Protein AF-A0A964ANR3-F1 (afdb_monomer)

Sequence (118 aa):
MRRMLLTTLTGRCPSCLGPSIYHGVFRLRETCPRCGVRFERWAGSWTMPTVFGYTTGGLAAGVMLWWLHTTRGIQDHDEWLVAGVAVLGALLPYRFHKAFWIWLLWATGWVFKDEAGG

Secondary structure (DSSP, 8-state):
-HHHHHHHHH-B-TTTS-SBSBSSSSPBPSB-TTT-BBS--SGGGGHHHHHHHHHHHHHHHHHHHHHHHHHT-PPTTHHHHHHHHHHHHHHTTHHHHHHHHHHHHHHTT---BPP---

Structure (mmCIF, N/CA/C/O backbone):
data_AF-A0A964ANR3-F1
#
_entry.id   AF-A0A964ANR3-F1
#
loop_
_atom_site.group_PDB
_atom_site.id
_atom_site.type_symbol
_atom_site.label_atom_id
_atom_site.label_alt_id
_atom_site.label_comp_id
_atom_site.label_asym_id
_atom_site.label_entity_id
_atom_site.label_seq_id
_atom_site.pdbx_PDB_ins_code
_atom_site.Cartn_x
_atom_site.Cartn_y
_atom_site.Cartn_z
_atom_site.occupancy
_atom_site.B_iso_or_equiv
_atom_site.auth_seq_id
_atom_site.auth_comp_id
_atom_site.auth_asym_id
_atom_site.auth_atom_id
_atom_site.pdbx_PDB_model_num
ATOM 1 N N . MET A 1 1 ? 6.826 -1.088 18.013 1.00 73.00 1 MET A N 1
ATOM 2 C CA . MET A 1 1 ? 7.259 -1.588 16.681 1.00 73.00 1 MET A CA 1
ATOM 3 C C . MET A 1 1 ? 6.764 -2.995 16.334 1.00 73.00 1 MET A C 1
ATOM 5 O O . MET A 1 1 ? 6.184 -3.150 15.271 1.00 73.00 1 MET A O 1
ATOM 9 N N . ARG A 1 2 ? 6.896 -4.024 17.189 1.00 85.88 2 ARG A N 1
ATOM 10 C CA . ARG A 1 2 ? 6.473 -5.409 16.850 1.00 85.88 2 ARG A CA 1
ATOM 11 C C . ARG A 1 2 ? 5.021 -5.536 16.353 1.00 85.88 2 ARG A C 1
ATOM 13 O O . ARG A 1 2 ? 4.753 -6.279 15.414 1.00 85.88 2 ARG A O 1
ATOM 20 N N . ARG A 1 3 ? 4.093 -4.776 16.948 1.00 87.25 3 ARG A N 1
ATOM 21 C CA . ARG A 1 3 ? 2.676 -4.757 16.545 1.00 87.25 3 ARG A CA 1
ATOM 22 C C . ARG A 1 3 ? 2.472 -4.200 15.132 1.00 87.25 3 ARG A C 1
ATOM 24 O O . ARG A 1 3 ? 1.715 -4.796 14.385 1.00 87.25 3 ARG A O 1
ATOM 31 N N . MET A 1 4 ? 3.197 -3.133 14.776 1.00 89.81 4 MET A N 1
ATOM 32 C CA . MET A 1 4 ? 3.189 -2.518 13.440 1.00 89.81 4 MET A CA 1
ATOM 33 C C . MET A 1 4 ? 3.570 -3.530 12.366 1.00 89.81 4 MET A C 1
ATOM 35 O O . MET A 1 4 ? 2.826 -3.711 11.407 1.00 89.81 4 MET A O 1
ATOM 39 N N . LEU A 1 5 ? 4.707 -4.208 12.545 1.00 89.81 5 LEU A N 1
ATOM 40 C CA . LEU A 1 5 ? 5.202 -5.198 11.589 1.00 89.81 5 LEU A CA 1
ATOM 41 C C . LEU A 1 5 ? 4.200 -6.340 11.420 1.00 89.81 5 LEU A C 1
ATOM 43 O O . LEU A 1 5 ? 3.814 -6.661 10.302 1.00 89.81 5 LEU A O 1
ATOM 47 N N . LEU A 1 6 ? 3.707 -6.894 12.531 1.00 91.69 6 LEU A N 1
ATOM 48 C CA . LEU A 1 6 ? 2.716 -7.967 12.500 1.00 91.69 6 LEU A CA 1
ATOM 49 C C . LEU A 1 6 ? 1.446 -7.555 11.759 1.00 91.69 6 LEU A C 1
ATOM 51 O O . LEU A 1 6 ? 1.011 -8.272 10.865 1.00 91.69 6 LEU A O 1
ATOM 55 N N . THR A 1 7 ? 0.839 -6.421 12.105 1.00 92.06 7 THR A N 1
ATOM 56 C CA . THR A 1 7 ? -0.438 -5.999 11.507 1.00 92.06 7 THR A CA 1
ATOM 57 C C . THR A 1 7 ? -0.278 -5.592 10.053 1.00 92.06 7 THR A C 1
ATOM 59 O O . THR A 1 7 ? -1.159 -5.884 9.254 1.00 92.06 7 THR A O 1
ATOM 62 N N . THR A 1 8 ? 0.856 -4.987 9.697 1.00 91.81 8 THR A N 1
ATOM 63 C CA . THR A 1 8 ? 1.167 -4.601 8.316 1.00 91.81 8 THR A CA 1
ATOM 64 C C . THR A 1 8 ? 1.375 -5.833 7.440 1.00 91.81 8 THR A C 1
ATOM 66 O O . THR A 1 8 ? 0.764 -5.935 6.383 1.00 91.81 8 THR A O 1
ATOM 69 N N . LEU A 1 9 ? 2.173 -6.804 7.901 1.00 90.19 9 LEU A N 1
ATOM 70 C CA . LEU A 1 9 ? 2.500 -8.004 7.127 1.00 90.19 9 LEU A CA 1
ATOM 71 C C . LEU A 1 9 ? 1.333 -8.993 7.039 1.00 90.19 9 LEU A C 1
ATOM 73 O O . LEU A 1 9 ? 1.096 -9.592 5.997 1.00 90.19 9 LEU A O 1
ATOM 77 N N . THR A 1 10 ? 0.587 -9.172 8.130 1.00 91.12 10 THR A N 1
ATOM 78 C CA . THR A 1 10 ? -0.531 -10.134 8.174 1.00 91.12 10 THR A CA 1
ATOM 79 C C . THR A 1 10 ? -1.874 -9.514 7.793 1.00 91.12 10 THR A C 1
ATOM 81 O O . THR A 1 10 ? -2.867 -10.224 7.635 1.00 91.12 10 THR A O 1
ATOM 84 N N . GLY A 1 11 ? -1.945 -8.183 7.697 1.00 91.38 11 GLY A N 1
ATOM 85 C CA . GLY A 1 11 ? -3.195 -7.450 7.525 1.00 91.38 11 GLY A CA 1
ATOM 86 C C . GLY A 1 11 ? -4.176 -7.648 8.682 1.00 91.38 11 GLY A C 1
ATOM 87 O O . GLY A 1 11 ? -5.377 -7.553 8.457 1.00 91.38 11 GLY A O 1
ATOM 88 N N . ARG A 1 12 ? -3.725 -8.015 9.890 1.00 93.62 12 ARG A N 1
ATOM 89 C CA . ARG A 1 12 ? -4.595 -8.166 11.074 1.00 93.62 12 ARG A CA 1
ATOM 90 C C . ARG A 1 12 ? -5.037 -6.811 11.618 1.00 93.62 12 ARG A C 1
ATOM 92 O O . ARG A 1 12 ? -4.341 -5.812 11.465 1.00 93.62 12 ARG A O 1
ATOM 99 N N . CYS A 1 13 ? -6.170 -6.794 12.321 1.00 92.44 13 CYS A N 1
ATOM 100 C CA . CYS A 1 13 ? -6.671 -5.586 12.977 1.00 92.44 13 CYS A CA 1
ATOM 101 C C . CYS A 1 13 ? -5.617 -4.971 13.930 1.00 92.44 13 CYS A C 1
ATOM 103 O O . CYS A 1 13 ? -5.180 -5.658 14.859 1.00 92.44 13 CYS A O 1
ATOM 105 N N . PRO A 1 14 ? -5.249 -3.683 13.783 1.00 92.31 14 PRO A N 1
ATOM 106 C CA . PRO A 1 14 ? -4.258 -3.042 14.646 1.00 92.31 14 PRO A CA 1
ATOM 107 C C . PRO A 1 14 ? -4.737 -2.844 16.089 1.00 92.31 14 PRO A C 1
ATOM 109 O O . PRO A 1 14 ? -3.916 -2.839 17.000 1.00 92.31 14 PRO A O 1
ATOM 112 N N . SER A 1 15 ? -6.054 -2.766 16.316 1.00 91.31 15 SER A N 1
ATOM 113 C CA . SER A 1 15 ? -6.651 -2.586 17.645 1.00 91.31 15 SER A CA 1
ATOM 114 C C . SER A 1 15 ? -6.689 -3.884 18.463 1.00 91.31 15 SER A C 1
ATOM 116 O O . SER A 1 15 ? -6.213 -3.901 19.598 1.00 91.31 15 SER A O 1
ATOM 118 N N . CYS A 1 16 ? -7.197 -4.987 17.894 1.00 92.56 16 CYS A N 1
ATOM 119 C CA . CYS A 1 16 ? -7.435 -6.240 18.630 1.00 92.56 16 CYS A CA 1
ATOM 120 C C . CYS A 1 16 ? -6.614 -7.450 18.150 1.00 92.56 16 CYS A C 1
ATOM 122 O O . CYS A 1 16 ? -6.772 -8.536 18.700 1.00 92.56 16 CYS A O 1
ATOM 124 N N . LEU A 1 17 ? -5.775 -7.301 17.113 1.00 92.81 17 LEU A N 1
ATOM 125 C CA . LEU A 1 17 ? -5.024 -8.394 16.463 1.00 92.81 17 LEU A CA 1
ATOM 126 C C . LEU A 1 17 ? -5.895 -9.566 15.972 1.00 92.81 17 LEU A C 1
ATOM 128 O O . LEU A 1 17 ? -5.400 -10.677 15.773 1.00 92.81 17 LEU A O 1
ATOM 132 N N . GLY A 1 18 ? -7.193 -9.313 15.795 1.00 90.19 18 GLY A N 1
ATOM 133 C CA . GLY A 1 18 ? -8.188 -10.275 15.346 1.00 90.19 18 GLY A CA 1
ATOM 134 C C . GLY A 1 18 ? -8.153 -10.521 13.833 1.00 90.19 18 GLY A C 1
ATOM 135 O O . GLY A 1 18 ? -7.078 -10.500 13.229 1.00 90.19 18 GLY A O 1
ATOM 136 N N . PRO A 1 19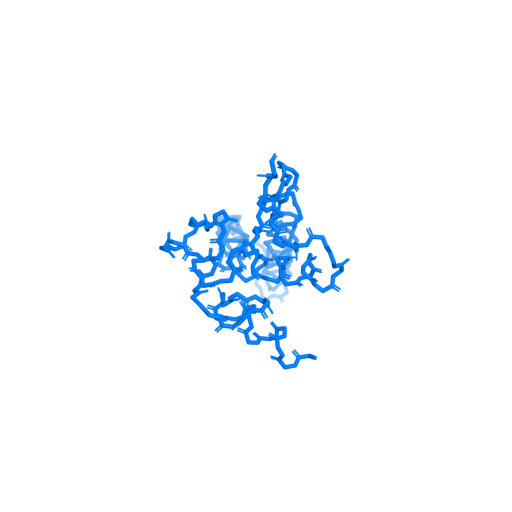 ? -9.321 -10.757 13.209 1.00 91.25 19 PRO A N 1
ATOM 137 C CA . PRO A 1 19 ? -9.422 -11.071 11.787 1.00 91.25 19 PRO A CA 1
ATOM 138 C C . PRO A 1 19 ? -8.759 -10.029 10.883 1.00 91.25 19 PRO A C 1
ATOM 140 O O . PRO A 1 19 ? -8.564 -8.872 11.275 1.00 91.25 19 PRO A O 1
ATOM 143 N N . SER A 1 20 ? -8.419 -10.457 9.665 1.00 92.00 20 SER A N 1
ATOM 144 C CA . SER A 1 20 ? -7.813 -9.566 8.680 1.00 92.00 20 SER A CA 1
ATOM 145 C C . SER A 1 20 ? -8.733 -8.386 8.368 1.00 92.00 20 SER A C 1
ATOM 147 O O . SER A 1 20 ? -9.951 -8.545 8.267 1.00 92.00 20 SER A O 1
ATOM 149 N N . ILE A 1 21 ? -8.130 -7.213 8.180 1.00 92.44 21 ILE A N 1
ATOM 150 C CA . ILE A 1 21 ? -8.790 -6.013 7.665 1.00 92.44 21 ILE A CA 1
ATOM 151 C C . ILE A 1 21 ? -9.275 -6.215 6.226 1.00 92.44 21 ILE A C 1
ATOM 153 O O . ILE A 1 21 ? -10.122 -5.466 5.762 1.00 92.44 21 ILE A O 1
ATOM 157 N N . TYR A 1 22 ? -8.770 -7.235 5.528 1.00 92.00 22 TYR A N 1
ATOM 158 C CA . TYR A 1 22 ? -9.174 -7.577 4.173 1.00 92.00 22 TYR A CA 1
ATOM 159 C C . TYR A 1 22 ? -10.302 -8.617 4.152 1.00 92.00 22 TYR A C 1
ATOM 161 O O . TYR A 1 22 ? -10.414 -9.503 5.008 1.00 92.00 22 TYR A O 1
ATOM 169 N N . HIS A 1 23 ? -11.133 -8.515 3.124 1.00 89.12 23 HIS A N 1
ATOM 170 C CA . HIS A 1 23 ? -12.126 -9.486 2.704 1.00 89.12 23 HIS A CA 1
ATOM 171 C C . HIS A 1 23 ? -11.739 -10.008 1.308 1.00 89.12 23 HIS A C 1
ATOM 173 O O . HIS A 1 23 ? -12.129 -9.449 0.288 1.00 89.12 23 HIS A O 1
ATOM 179 N N . GLY A 1 24 ? -10.930 -11.068 1.247 1.00 86.12 24 GLY A N 1
ATOM 180 C CA . GLY A 1 24 ? -10.318 -11.544 -0.001 1.00 86.12 24 GLY A CA 1
ATOM 181 C C . GLY A 1 24 ? -8.943 -10.914 -0.243 1.00 86.12 24 GLY A C 1
ATOM 182 O O . GLY A 1 24 ? -8.176 -10.735 0.705 1.00 86.12 24 GLY A O 1
ATOM 183 N N . VAL A 1 25 ? -8.612 -10.610 -1.503 1.00 77.94 25 VAL A N 1
ATOM 184 C CA . VAL A 1 25 ? -7.257 -10.164 -1.889 1.00 77.94 25 VAL A CA 1
ATOM 185 C C . VAL A 1 25 ? -7.053 -8.656 -1.694 1.00 77.94 25 VAL A C 1
ATOM 187 O O . VAL A 1 25 ? -6.059 -8.259 -1.090 1.00 77.94 25 VAL A O 1
ATOM 190 N N . PHE A 1 26 ? -8.004 -7.828 -2.146 1.00 78.94 26 PHE A N 1
ATOM 191 C CA . PHE A 1 26 ? -7.875 -6.359 -2.141 1.00 78.94 26 PHE A CA 1
ATOM 192 C C . PHE A 1 26 ? -9.032 -5.610 -1.476 1.00 78.94 26 PHE A C 1
ATOM 194 O O . PHE A 1 26 ? -8.885 -4.438 -1.139 1.00 78.94 26 PHE A O 1
ATOM 201 N N . ARG A 1 27 ? -10.186 -6.253 -1.268 1.00 85.19 27 ARG A N 1
ATOM 202 C CA . ARG A 1 27 ? -11.340 -5.578 -0.667 1.00 85.19 27 ARG A CA 1
ATOM 203 C C . ARG A 1 27 ? -11.082 -5.376 0.823 1.00 85.19 27 ARG A C 1
ATOM 205 O O . ARG A 1 27 ? -10.735 -6.329 1.518 1.00 85.19 27 ARG A O 1
ATOM 212 N N . LEU A 1 28 ? -11.239 -4.153 1.310 1.00 88.56 28 LEU A N 1
ATOM 213 C CA . LEU A 1 28 ? -11.113 -3.832 2.727 1.00 88.56 28 LEU A CA 1
ATOM 214 C C . LEU A 1 28 ? -12.470 -4.013 3.416 1.00 88.56 28 LEU A C 1
ATOM 216 O O . LEU A 1 28 ? -13.517 -3.763 2.823 1.00 88.56 28 LEU A O 1
ATOM 220 N N . ARG A 1 29 ? -12.461 -4.474 4.663 1.00 90.31 29 ARG A N 1
ATOM 221 C CA . ARG A 1 29 ? -13.638 -4.438 5.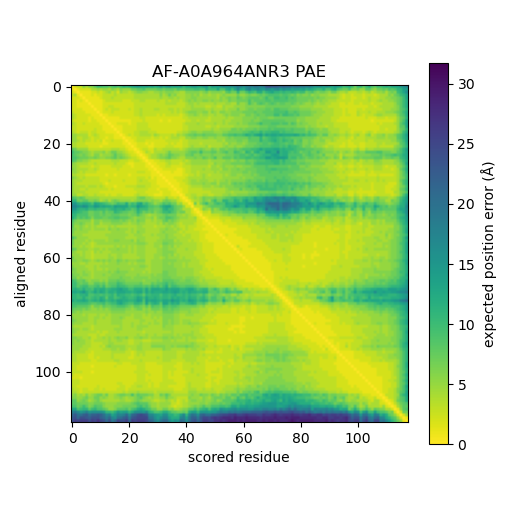530 1.00 90.31 29 ARG A CA 1
ATOM 222 C C . ARG A 1 29 ? -13.835 -3.004 6.006 1.00 90.31 29 ARG A C 1
ATOM 224 O O . ARG A 1 29 ? -12.860 -2.323 6.304 1.00 90.31 29 ARG A O 1
ATOM 231 N N . GLU A 1 30 ? -15.081 -2.574 6.144 1.00 89.50 30 GLU A N 1
ATOM 232 C CA 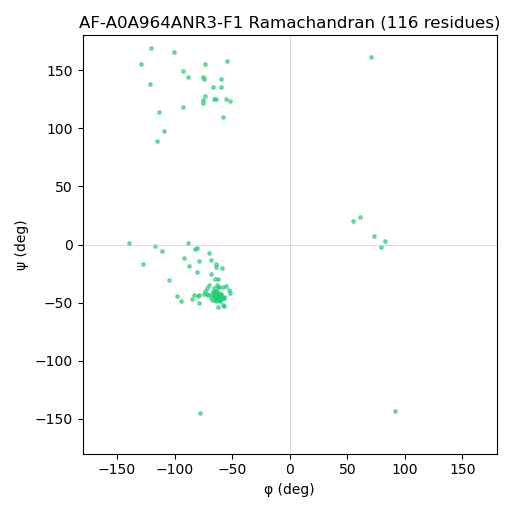. GLU A 1 30 ? -15.381 -1.269 6.741 1.00 89.50 30 GLU A CA 1
ATOM 233 C C . GLU A 1 30 ? -15.092 -1.280 8.245 1.00 89.50 30 GLU A C 1
ATOM 235 O O . GLU A 1 30 ? -14.451 -0.372 8.774 1.00 89.50 30 GLU A O 1
ATOM 240 N N . THR A 1 31 ? -15.497 -2.355 8.927 1.00 91.75 31 THR A N 1
ATOM 241 C CA . THR A 1 31 ? -15.325 -2.537 10.370 1.00 91.75 31 THR A CA 1
ATOM 242 C C . THR A 1 31 ? -14.680 -3.879 10.714 1.00 91.75 31 THR A C 1
ATOM 244 O O . THR A 1 31 ? -14.739 -4.863 9.969 1.00 91.75 31 THR A O 1
ATOM 247 N N . CYS A 1 32 ? -14.023 -3.939 11.873 1.00 92.00 32 CYS A N 1
ATOM 248 C CA . CYS A 1 32 ? -13.511 -5.192 12.410 1.00 92.00 32 CYS A CA 1
ATOM 249 C C . CYS A 1 32 ? -14.657 -6.030 12.997 1.00 92.00 32 CYS A C 1
ATOM 251 O O . CYS A 1 32 ? -15.277 -5.582 13.961 1.00 92.00 32 CYS A O 1
ATOM 253 N N . PRO A 1 33 ? -14.857 -7.287 12.561 1.00 91.25 33 PRO A N 1
ATOM 254 C CA . PRO A 1 33 ? -15.938 -8.133 13.076 1.00 91.25 33 PRO A CA 1
ATOM 255 C C . PRO A 1 33 ? -15.751 -8.562 14.542 1.00 91.25 33 PRO A C 1
ATOM 257 O O . PRO A 1 33 ? -16.681 -9.074 15.147 1.00 91.25 33 PRO A O 1
ATOM 260 N N . ARG A 1 34 ? -14.552 -8.386 15.125 1.00 92.38 34 ARG A N 1
ATOM 261 C CA . ARG A 1 34 ? -14.280 -8.723 16.534 1.00 92.38 34 ARG A CA 1
ATOM 262 C C . ARG A 1 34 ? -14.441 -7.529 17.471 1.00 92.38 34 ARG A C 1
ATOM 264 O O . ARG A 1 34 ? -15.025 -7.675 18.533 1.00 92.38 34 ARG A O 1
ATOM 271 N N . CYS A 1 35 ? -13.844 -6.383 17.142 1.00 91.38 35 CYS A N 1
ATOM 272 C CA . CYS A 1 35 ? -13.818 -5.236 18.056 1.00 91.38 35 CYS A CA 1
ATOM 273 C C . CYS A 1 35 ? -14.670 -4.048 17.605 1.00 91.38 35 CYS A C 1
ATOM 275 O O . CYS A 1 35 ? -14.755 -3.089 18.364 1.00 91.38 35 CYS A O 1
ATOM 277 N N . GLY A 1 36 ? -15.257 -4.082 16.406 1.00 90.25 36 GLY A N 1
ATOM 278 C CA . GLY A 1 36 ? -16.102 -3.007 15.879 1.00 90.25 36 GLY A CA 1
ATOM 279 C C . GLY A 1 36 ? -15.349 -1.745 15.450 1.00 90.25 36 GLY A C 1
ATOM 280 O O . GLY A 1 36 ? -15.974 -0.742 15.134 1.00 90.25 36 GLY A O 1
ATOM 281 N N . VAL A 1 37 ? -14.009 -1.754 15.438 1.00 91.06 37 VAL A N 1
ATOM 282 C CA . VAL A 1 37 ? -13.241 -0.583 14.988 1.00 91.06 37 VAL A CA 1
ATOM 283 C C . VAL A 1 37 ? -13.469 -0.346 13.495 1.00 91.06 37 VAL A C 1
ATOM 285 O O . VAL A 1 37 ? -13.426 -1.304 12.720 1.00 91.06 37 VAL A O 1
ATOM 288 N N . ARG A 1 38 ? -13.694 0.908 13.097 1.00 90.69 38 ARG A N 1
ATOM 289 C CA . ARG A 1 38 ? -13.932 1.286 11.701 1.00 90.69 38 ARG A CA 1
ATOM 290 C C . ARG A 1 38 ? -12.629 1.685 11.018 1.00 90.69 38 ARG A C 1
ATOM 292 O O . ARG A 1 38 ? -11.968 2.622 11.458 1.00 90.69 38 ARG A O 1
ATOM 299 N N .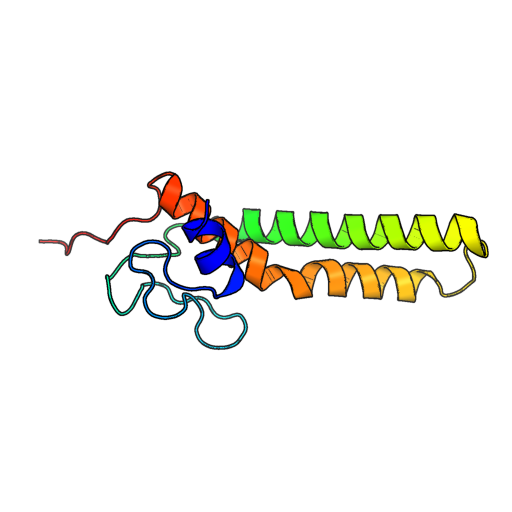 PHE A 1 39 ? -12.248 0.957 9.971 1.00 87.75 39 PHE A N 1
ATOM 300 C CA . PHE A 1 39 ? -10.967 1.125 9.279 1.00 87.75 39 PHE A CA 1
ATOM 301 C C . PHE A 1 39 ? -10.984 2.316 8.316 1.00 87.75 39 PHE A C 1
ATOM 303 O O . PHE A 1 39 ? -10.043 3.105 8.307 1.00 87.75 39 PHE A O 1
ATOM 310 N N . GLU A 1 40 ? -12.065 2.476 7.549 1.00 83.81 40 GLU A N 1
ATOM 311 C CA . GLU A 1 40 ? -12.266 3.619 6.656 1.00 83.81 40 GLU A CA 1
ATOM 312 C C . GLU A 1 40 ? -13.438 4.477 7.140 1.00 83.81 40 GLU A C 1
ATOM 314 O O . GLU A 1 40 ? -14.593 4.047 7.172 1.00 83.81 40 GLU A O 1
ATOM 319 N N . ARG A 1 41 ? -13.116 5.710 7.549 1.00 78.44 41 ARG A N 1
ATOM 320 C CA . ARG A 1 41 ? -14.091 6.746 7.938 1.00 78.44 41 ARG A CA 1
ATOM 321 C C . ARG A 1 41 ? -14.264 7.827 6.877 1.00 78.44 41 ARG A C 1
ATOM 323 O O . ARG A 1 41 ? -15.336 8.401 6.759 1.00 78.44 41 ARG A O 1
ATOM 330 N N . TRP A 1 42 ? -13.208 8.100 6.116 1.00 75.81 42 TRP A N 1
ATOM 331 C CA . TRP A 1 42 ? -13.148 9.221 5.186 1.00 75.81 42 TRP A CA 1
ATOM 332 C C . TRP A 1 42 ? -12.885 8.721 3.775 1.00 75.81 42 TRP A C 1
ATOM 334 O O . TRP A 1 42 ? -11.993 7.890 3.565 1.00 75.81 42 TRP A O 1
ATOM 344 N N . ALA A 1 43 ? -13.587 9.305 2.805 1.00 68.38 43 ALA A N 1
ATOM 345 C CA . ALA A 1 43 ? -1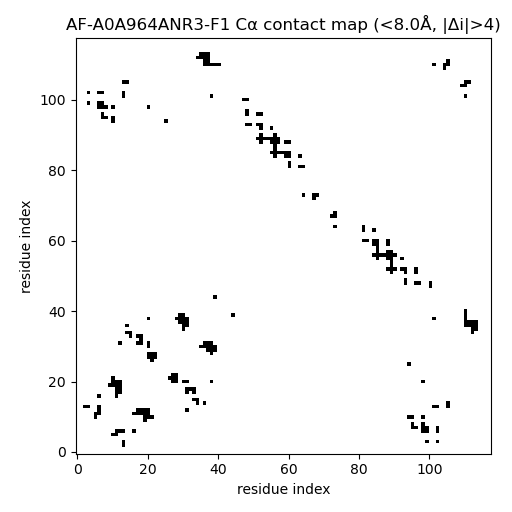3.361 9.037 1.391 1.00 68.38 43 ALA A CA 1
ATOM 346 C C . ALA A 1 43 ? -11.921 9.358 0.952 1.00 68.38 43 ALA A C 1
ATOM 348 O O . ALA A 1 43 ? -11.481 8.806 -0.033 1.00 68.38 43 ALA A O 1
ATOM 349 N N . GLY A 1 44 ? -11.145 10.174 1.677 1.00 74.25 44 GLY A N 1
ATOM 350 C CA . GLY A 1 44 ? -9.726 10.440 1.373 1.00 74.25 44 GLY A CA 1
ATOM 351 C C . GLY A 1 44 ? -8.734 9.361 1.844 1.00 74.25 44 GLY A C 1
ATOM 352 O O . GLY A 1 44 ? -7.534 9.464 1.604 1.00 74.25 44 GLY A O 1
ATOM 353 N N . SER A 1 45 ? -9.194 8.308 2.525 1.00 76.12 45 SER A N 1
ATOM 354 C CA . SER A 1 45 ? -8.315 7.269 3.093 1.00 76.12 45 SER A CA 1
ATOM 355 C C . SER A 1 45 ? -7.642 6.359 2.049 1.00 76.12 45 SER A C 1
ATOM 357 O O . SER A 1 45 ? -6.768 5.555 2.396 1.00 76.12 45 SER A O 1
ATOM 359 N N . TRP A 1 46 ? -8.012 6.470 0.768 1.00 77.06 46 TRP A N 1
ATOM 360 C CA . TRP A 1 46 ? -7.339 5.797 -0.348 1.00 77.06 46 TRP A CA 1
ATOM 361 C C . TRP A 1 46 ? -6.171 6.601 -0.930 1.00 77.06 46 TRP A C 1
ATOM 363 O O . TRP A 1 46 ? -5.297 6.000 -1.558 1.00 77.06 46 TRP A O 1
ATOM 373 N N . THR A 1 47 ? -6.100 7.913 -0.681 1.00 84.75 47 THR A N 1
ATOM 374 C CA . THR A 1 47 ? -5.104 8.797 -1.298 1.00 84.75 47 THR A CA 1
ATOM 375 C C . THR A 1 47 ? -3.682 8.402 -0.907 1.00 84.75 47 THR A C 1
ATOM 377 O O . THR A 1 47 ? -2.863 8.115 -1.774 1.00 84.75 47 THR A O 1
ATOM 380 N N . MET A 1 48 ? -3.387 8.288 0.391 1.00 86.19 48 MET A N 1
ATOM 381 C CA . MET A 1 48 ? -2.027 7.973 0.859 1.00 86.19 48 MET A CA 1
ATOM 382 C C . MET A 1 48 ? -1.529 6.570 0.466 1.00 86.19 48 MET A C 1
ATOM 384 O O . MET A 1 48 ? -0.405 6.463 -0.020 1.00 86.19 48 MET A O 1
ATOM 388 N N . PRO A 1 49 ? -2.333 5.493 0.572 1.00 86.50 49 PRO A N 1
ATOM 389 C CA . PRO A 1 49 ? -1.959 4.187 0.021 1.00 86.50 49 PRO A CA 1
ATOM 390 C C . PRO A 1 49 ? -1.622 4.227 -1.474 1.00 86.50 49 PRO A C 1
ATOM 392 O O . PRO A 1 49 ? -0.724 3.518 -1.921 1.00 86.50 49 PRO A O 1
ATOM 395 N N . THR A 1 50 ? -2.325 5.067 -2.237 1.00 87.12 50 THR A N 1
ATOM 396 C CA . THR A 1 50 ? -2.091 5.244 -3.675 1.00 87.12 50 THR A CA 1
ATOM 397 C C . THR A 1 50 ? -0.789 5.996 -3.933 1.00 87.12 50 THR A C 1
ATOM 399 O O . THR A 1 50 ? 0.000 5.562 -4.766 1.00 87.12 50 THR A O 1
ATOM 402 N N . VAL A 1 51 ? -0.507 7.056 -3.165 1.00 92.06 51 VAL A N 1
ATOM 403 C CA . VAL A 1 51 ? 0.784 7.763 -3.208 1.00 92.06 51 VAL A CA 1
ATOM 404 C C . VAL A 1 51 ? 1.935 6.799 -2.919 1.00 92.06 51 VAL A C 1
ATOM 406 O O . VAL A 1 51 ? 2.894 6.776 -3.681 1.00 92.06 51 VAL A O 1
ATOM 409 N N . PHE A 1 52 ? 1.824 5.942 -1.897 1.00 92.00 52 PHE A N 1
ATOM 410 C CA . PHE A 1 52 ? 2.841 4.917 -1.629 1.00 92.00 52 PHE A CA 1
ATOM 411 C C . PHE A 1 52 ? 2.997 3.905 -2.774 1.00 92.00 52 PHE A C 1
ATOM 413 O O . PHE A 1 52 ? 4.108 3.475 -3.076 1.00 92.00 52 PHE A O 1
ATOM 420 N N . GLY A 1 53 ? 1.902 3.536 -3.443 1.00 91.94 53 GLY A N 1
ATOM 421 C CA . GLY A 1 53 ? 1.956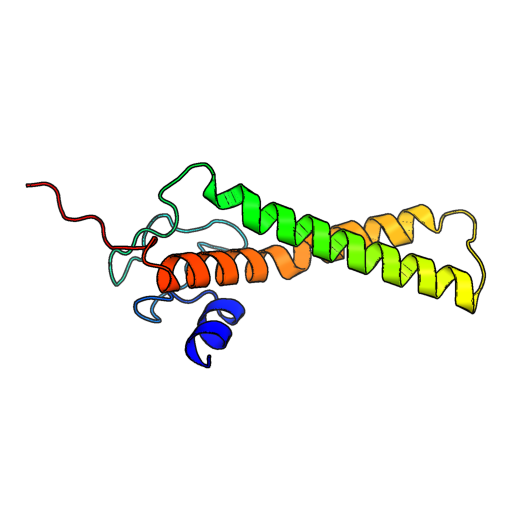 2.718 -4.657 1.00 91.94 53 GLY A CA 1
ATOM 422 C C . GLY A 1 53 ? 2.749 3.397 -5.778 1.00 91.94 53 GLY A C 1
ATOM 423 O O . GLY A 1 53 ? 3.651 2.791 -6.346 1.00 91.94 53 GLY A O 1
ATOM 424 N N . TYR A 1 54 ? 2.480 4.675 -6.055 1.00 92.06 54 TYR A N 1
ATOM 425 C CA . TYR A 1 54 ? 3.222 5.428 -7.070 1.00 92.06 54 TYR A CA 1
ATOM 426 C C . TYR A 1 54 ? 4.693 5.627 -6.710 1.00 92.06 54 TYR A C 1
ATOM 428 O O . TYR A 1 54 ? 5.547 5.497 -7.584 1.00 92.06 54 TYR A O 1
ATOM 436 N N . THR A 1 55 ? 5.016 5.912 -5.445 1.00 94.12 55 THR A N 1
ATOM 437 C CA . THR A 1 55 ? 6.415 6.093 -5.035 1.00 94.12 55 THR A CA 1
ATOM 438 C C . THR A 1 55 ? 7.200 4.797 -5.163 1.00 94.12 55 THR A C 1
ATOM 440 O O . THR A 1 55 ? 8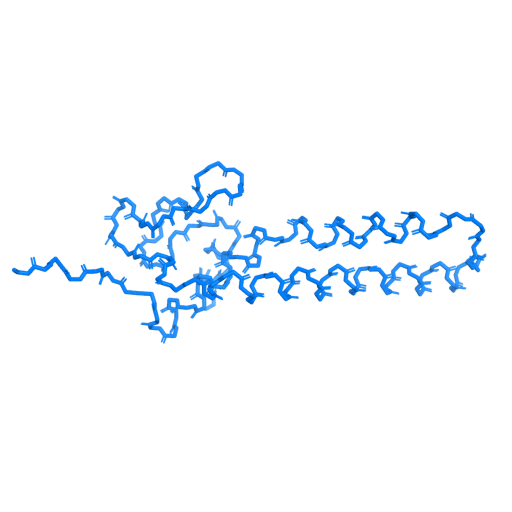.292 4.802 -5.719 1.00 94.12 55 THR A O 1
ATOM 443 N N . THR A 1 56 ? 6.649 3.671 -4.712 1.00 94.81 56 THR A N 1
ATOM 444 C CA . THR A 1 56 ? 7.311 2.362 -4.841 1.00 94.81 56 THR A CA 1
ATOM 445 C C . THR A 1 56 ? 7.420 1.891 -6.285 1.00 94.81 56 THR A C 1
ATOM 447 O O . THR A 1 56 ? 8.492 1.443 -6.684 1.00 94.81 56 THR A O 1
ATOM 450 N N . GLY A 1 57 ? 6.368 2.054 -7.092 1.00 94.81 57 GLY A N 1
ATOM 451 C CA . GLY A 1 57 ? 6.412 1.760 -8.524 1.00 94.81 57 GLY A CA 1
ATOM 452 C C . GLY A 1 57 ? 7.437 2.622 -9.262 1.00 94.81 57 GLY A C 1
ATOM 453 O O . GLY A 1 57 ? 8.258 2.101 -10.012 1.00 94.81 57 GLY A O 1
ATOM 454 N N . GLY A 1 58 ? 7.454 3.930 -8.995 1.00 95.75 58 GLY A N 1
ATOM 455 C CA . GLY A 1 58 ? 8.418 4.863 -9.579 1.00 95.75 58 GLY A CA 1
ATOM 456 C C . GLY A 1 58 ? 9.859 4.575 -9.156 1.00 95.75 58 GLY A C 1
ATOM 457 O O . GLY A 1 58 ? 10.756 4.598 -9.994 1.00 95.75 58 GLY A O 1
ATOM 458 N N . LEU A 1 59 ? 10.092 4.235 -7.885 1.00 96.88 59 LEU A N 1
ATOM 459 C CA . LEU A 1 59 ? 11.411 3.816 -7.404 1.00 96.88 59 LEU A CA 1
ATOM 460 C C . LEU A 1 59 ? 11.864 2.514 -8.068 1.00 96.88 59 LEU A C 1
ATOM 462 O O . LEU A 1 59 ? 13.006 2.434 -8.510 1.00 96.88 59 LEU A O 1
ATOM 466 N N . ALA A 1 60 ? 10.985 1.518 -8.189 1.00 96.12 60 ALA A N 1
ATOM 467 C CA . ALA A 1 60 ? 11.302 0.266 -8.873 1.00 96.12 60 ALA A CA 1
ATOM 468 C C . ALA A 1 60 ? 11.660 0.507 -10.349 1.00 96.12 60 ALA A C 1
ATOM 470 O O . ALA A 1 60 ? 12.650 -0.033 -10.841 1.00 96.12 60 ALA A O 1
ATOM 471 N N . ALA A 1 61 ? 10.902 1.370 -11.031 1.00 95.62 61 ALA A N 1
ATOM 472 C CA . ALA A 1 61 ? 11.178 1.778 -12.403 1.00 95.62 61 ALA A CA 1
ATOM 473 C C . ALA A 1 61 ? 12.521 2.512 -12.528 1.00 95.62 61 ALA A C 1
ATOM 475 O O . ALA A 1 61 ? 13.318 2.186 -13.401 1.00 95.62 61 ALA A O 1
ATOM 476 N N . GLY A 1 62 ? 12.797 3.465 -11.634 1.00 96.56 62 GLY A N 1
ATOM 477 C CA . GLY A 1 62 ? 14.049 4.223 -11.615 1.00 96.56 62 GLY A CA 1
ATOM 478 C C . GLY A 1 62 ? 15.269 3.342 -11.348 1.00 96.56 62 GLY A C 1
ATOM 479 O O . GLY A 1 62 ? 16.278 3.466 -12.038 1.00 96.56 62 GLY A O 1
ATOM 480 N N . VAL A 1 63 ? 15.163 2.403 -10.402 1.00 96.94 63 VAL A N 1
ATOM 481 C CA . VAL A 1 63 ? 16.211 1.406 -10.128 1.00 96.94 63 VAL A CA 1
ATOM 482 C C . VAL A 1 63 ? 16.435 0.508 -11.342 1.00 96.94 63 VAL A C 1
ATOM 484 O O . VAL A 1 63 ? 17.583 0.270 -11.709 1.00 96.94 63 VAL A O 1
ATOM 487 N N . MET A 1 64 ? 15.363 0.050 -11.997 1.00 95.62 64 MET A N 1
ATOM 488 C CA . MET A 1 64 ? 15.472 -0.764 -13.208 1.00 95.62 64 MET A CA 1
ATOM 489 C C . MET A 1 64 ? 16.133 0.015 -14.351 1.00 95.62 64 MET A C 1
ATOM 491 O O . MET A 1 64 ? 17.070 -0.483 -14.964 1.00 95.62 64 MET A O 1
ATOM 495 N N . LEU A 1 65 ? 15.716 1.258 -14.600 1.00 95.19 65 LEU A N 1
ATOM 496 C CA . LEU A 1 65 ? 16.330 2.131 -15.604 1.00 95.19 65 LEU A CA 1
ATOM 497 C C . LEU A 1 65 ? 17.821 2.345 -15.340 1.00 95.19 65 LEU A C 1
ATOM 499 O O . LEU A 1 65 ? 18.635 2.217 -16.251 1.00 95.19 65 LEU A O 1
ATOM 503 N N . TRP A 1 66 ? 18.188 2.634 -14.092 1.00 96.69 66 TRP A N 1
ATOM 504 C CA . TRP A 1 66 ? 19.582 2.816 -13.701 1.00 96.69 66 TRP A CA 1
ATOM 505 C C . TRP A 1 66 ? 20.411 1.538 -13.900 1.00 96.69 66 TRP A C 1
ATOM 507 O O . TRP A 1 66 ? 21.522 1.587 -14.434 1.00 96.69 66 TRP A O 1
ATOM 517 N N . TRP A 1 67 ? 19.852 0.380 -13.544 1.00 97.00 67 TRP A N 1
ATOM 518 C CA . TRP A 1 67 ? 20.482 -0.919 -13.769 1.00 97.00 67 TRP A CA 1
ATOM 519 C C . TRP A 1 67 ? 20.702 -1.202 -15.260 1.00 97.00 67 TRP A C 1
ATOM 521 O O . TRP A 1 67 ? 21.800 -1.573 -15.673 1.00 97.00 67 TRP A O 1
ATOM 531 N N . LEU A 1 68 ? 19.681 -0.990 -16.093 1.00 94.94 68 LEU A N 1
ATOM 532 C CA . LEU A 1 68 ? 19.766 -1.184 -17.543 1.00 94.94 68 LEU A CA 1
ATOM 533 C C . LEU A 1 68 ? 20.816 -0.261 -18.170 1.00 94.94 68 LEU A C 1
ATOM 535 O O . LEU A 1 68 ? 21.666 -0.718 -18.936 1.00 94.94 68 LEU A O 1
ATOM 539 N N . HIS A 1 69 ? 20.809 1.014 -17.776 1.00 95.00 69 HIS A N 1
ATOM 540 C CA . HIS A 1 69 ? 21.754 2.015 -18.257 1.00 95.00 69 HIS A CA 1
ATOM 541 C C . HIS A 1 69 ? 23.211 1.648 -17.942 1.00 95.00 69 HIS A C 1
ATOM 543 O O . HIS A 1 69 ? 24.072 1.776 -18.807 1.00 95.00 69 HIS A O 1
ATOM 549 N N . THR A 1 70 ? 23.486 1.158 -16.731 1.00 96.62 70 THR A N 1
ATOM 550 C CA . THR A 1 70 ? 24.853 0.847 -16.277 1.00 96.62 70 THR A CA 1
ATOM 551 C C . THR A 1 70 ? 25.389 -0.500 -16.766 1.00 96.62 70 THR A C 1
ATOM 553 O O . THR A 1 70 ? 26.603 -0.669 -16.835 1.00 96.62 70 THR A O 1
ATOM 556 N N . THR A 1 71 ? 24.522 -1.457 -17.113 1.00 94.94 71 THR A N 1
ATOM 557 C CA . THR A 1 71 ? 24.945 -2.823 -17.481 1.00 94.94 71 THR A CA 1
ATOM 558 C C . THR A 1 71 ? 25.041 -3.060 -18.983 1.00 94.94 71 THR A C 1
ATOM 560 O O . THR A 1 71 ? 26.000 -3.679 -19.440 1.00 94.94 71 THR A O 1
ATOM 563 N N . ARG A 1 72 ? 24.054 -2.602 -19.760 1.00 90.88 72 ARG A N 1
ATOM 564 C CA . ARG A 1 72 ? 23.945 -2.919 -21.197 1.00 90.88 72 ARG A CA 1
ATOM 565 C C . ARG A 1 72 ? 23.511 -1.742 -22.076 1.00 90.88 72 ARG A C 1
ATOM 567 O O . ARG A 1 72 ? 23.354 -1.918 -23.282 1.00 90.88 72 ARG A O 1
ATOM 574 N N . GLY A 1 73 ? 23.309 -0.562 -21.486 1.00 89.38 73 GLY A N 1
ATOM 575 C CA . GLY A 1 73 ? 22.661 0.567 -22.152 1.00 89.38 73 GLY A CA 1
ATOM 576 C C . GLY A 1 73 ? 21.162 0.324 -22.371 1.00 89.38 73 GLY A C 1
ATOM 577 O O . GLY A 1 73 ? 20.681 -0.805 -22.298 1.00 89.38 73 GLY A O 1
ATOM 578 N N . ILE A 1 74 ? 20.404 1.394 -22.609 1.00 90.62 74 ILE A N 1
ATOM 579 C CA . ILE A 1 74 ? 18.961 1.294 -22.873 1.00 90.62 74 ILE A CA 1
ATOM 580 C C . ILE A 1 74 ? 18.775 0.780 -24.302 1.00 90.62 74 ILE A C 1
ATOM 582 O O . ILE A 1 74 ? 19.286 1.394 -25.237 1.00 90.62 74 ILE A O 1
ATOM 586 N N . GLN A 1 75 ? 18.083 -0.349 -24.445 1.00 92.38 75 GLN A N 1
ATOM 587 C CA . GLN A 1 75 ? 17.798 -0.985 -25.732 1.00 92.38 75 GLN A CA 1
ATOM 588 C C . GLN A 1 75 ? 16.369 -0.675 -26.194 1.00 92.38 75 GLN A C 1
ATOM 590 O O . GLN A 1 75 ? 15.527 -0.256 -25.395 1.00 92.38 75 GLN A O 1
ATOM 595 N N . ASP A 1 76 ? 16.083 -0.935 -27.469 1.00 88.00 76 ASP A N 1
ATOM 596 C CA . ASP A 1 76 ? 14.717 -0.888 -27.992 1.00 88.00 76 ASP A CA 1
ATOM 597 C C . ASP A 1 76 ? 13.832 -1.898 -27.233 1.00 88.00 76 ASP A C 1
ATOM 599 O O . ASP A 1 76 ? 14.236 -3.042 -27.008 1.00 88.00 76 ASP A O 1
ATOM 603 N N . HIS A 1 77 ? 12.622 -1.481 -26.841 1.00 91.69 77 HIS A N 1
ATOM 604 C CA . HIS A 1 77 ? 11.629 -2.246 -26.066 1.00 91.69 77 HIS A CA 1
ATOM 605 C C . HIS A 1 77 ? 11.849 -2.342 -24.549 1.00 91.69 77 HIS A C 1
ATOM 607 O O . HIS A 1 77 ? 10.985 -2.884 -23.845 1.00 91.69 77 HIS A O 1
ATOM 613 N N . ASP A 1 78 ? 12.931 -1.778 -24.005 1.00 92.44 78 ASP A N 1
ATOM 614 C CA . ASP A 1 78 ? 13.150 -1.734 -22.553 1.00 92.44 78 ASP A CA 1
ATOM 615 C C . ASP A 1 78 ? 12.086 -0.903 -21.818 1.00 92.44 78 ASP A C 1
ATOM 617 O O . ASP A 1 78 ? 11.846 -1.113 -20.624 1.00 92.44 78 ASP A O 1
ATOM 621 N N . GLU A 1 79 ? 11.366 -0.026 -22.523 1.00 93.06 79 GLU A N 1
ATOM 622 C CA . GLU A 1 79 ? 10.225 0.710 -21.986 1.00 93.06 79 GLU A CA 1
ATOM 623 C C . GLU A 1 79 ? 9.123 -0.215 -21.448 1.00 93.06 79 GLU A C 1
ATOM 625 O O . GLU A 1 79 ? 8.538 0.079 -20.404 1.00 93.06 79 GLU A O 1
ATOM 630 N N . TRP A 1 80 ? 8.880 -1.367 -22.085 1.00 95.75 80 TRP A N 1
ATOM 631 C CA . TRP A 1 80 ? 7.876 -2.334 -21.631 1.00 95.75 80 TRP A CA 1
ATOM 632 C C . TRP A 1 80 ? 8.313 -3.057 -20.366 1.00 95.75 80 TRP A C 1
ATOM 634 O O . TRP A 1 80 ? 7.499 -3.299 -19.473 1.00 95.75 80 TRP A O 1
ATOM 644 N N . LEU A 1 81 ? 9.605 -3.369 -20.267 1.00 94.44 81 LEU A N 1
ATOM 645 C CA . LEU A 1 81 ? 10.179 -3.975 -19.075 1.00 94.44 81 LEU A CA 1
ATOM 646 C C . LEU A 1 81 ? 10.080 -3.009 -17.890 1.00 94.44 81 LEU A C 1
ATOM 648 O O . LEU A 1 81 ? 9.603 -3.386 -16.821 1.00 94.44 81 LEU A O 1
ATOM 652 N N . VAL A 1 82 ? 10.472 -1.750 -18.091 1.00 94.81 82 VAL A N 1
ATOM 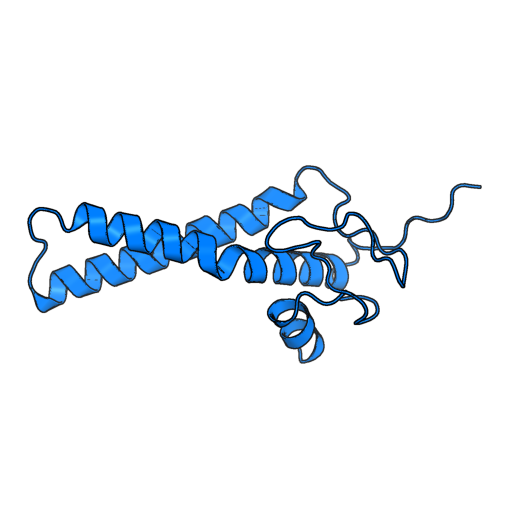653 C CA . VAL A 1 82 ? 10.406 -0.705 -17.062 1.00 94.81 82 VAL A CA 1
ATOM 654 C C . VAL A 1 82 ? 8.960 -0.424 -16.659 1.00 94.81 82 VAL A C 1
ATOM 656 O O . VAL A 1 82 ? 8.667 -0.365 -15.465 1.00 94.81 82 VAL A O 1
ATOM 659 N N . ALA A 1 83 ? 8.040 -0.313 -17.620 1.00 95.31 83 ALA A N 1
ATOM 660 C CA . ALA A 1 83 ? 6.617 -0.136 -17.344 1.00 95.31 83 ALA A CA 1
ATOM 661 C C . ALA A 1 83 ? 6.038 -1.324 -16.560 1.00 95.31 83 ALA A C 1
ATOM 663 O O . ALA A 1 83 ? 5.337 -1.128 -15.566 1.00 95.31 83 ALA A O 1
ATOM 664 N N . GLY A 1 84 ? 6.377 -2.556 -16.949 1.00 96.19 84 GLY A N 1
ATOM 665 C CA . GLY A 1 84 ? 5.971 -3.765 -16.234 1.00 96.19 84 GLY A CA 1
ATOM 666 C C . GLY A 1 84 ? 6.475 -3.778 -14.790 1.00 96.19 84 GLY A C 1
ATOM 667 O O . GLY A 1 84 ? 5.704 -4.027 -13.864 1.00 96.19 84 GLY A O 1
ATOM 668 N N . VAL A 1 85 ? 7.746 -3.430 -14.576 1.00 95.44 85 VAL A N 1
ATOM 669 C CA . VAL A 1 85 ? 8.347 -3.315 -13.238 1.00 95.44 85 VAL A CA 1
ATOM 670 C C . VAL A 1 85 ? 7.687 -2.209 -12.420 1.00 95.44 85 VAL A C 1
ATOM 672 O O . VAL A 1 85 ? 7.426 -2.417 -11.238 1.00 95.44 85 VAL A O 1
ATOM 675 N N . ALA A 1 86 ? 7.358 -1.067 -13.028 1.00 94.88 86 ALA A N 1
ATOM 676 C CA . ALA A 1 86 ? 6.655 0.023 -12.357 1.00 94.88 86 ALA A CA 1
ATOM 677 C C . ALA A 1 86 ? 5.273 -0.423 -11.856 1.00 94.88 86 ALA A C 1
ATOM 679 O O . ALA A 1 86 ? 4.920 -0.204 -10.696 1.00 94.88 86 ALA A O 1
ATOM 680 N N . VAL A 1 87 ? 4.506 -1.097 -12.719 1.00 95.06 87 VAL A N 1
ATOM 681 C CA . VAL A 1 87 ? 3.166 -1.607 -12.399 1.00 95.06 87 VAL A CA 1
ATOM 682 C C . VAL A 1 87 ? 3.238 -2.660 -11.296 1.00 95.06 87 VAL A C 1
ATOM 684 O O . VAL A 1 87 ? 2.517 -2.563 -10.302 1.00 95.06 87 VAL A O 1
ATOM 687 N N . LEU A 1 88 ? 4.131 -3.644 -11.421 1.00 94.50 88 LEU A N 1
ATOM 688 C CA . LEU A 1 88 ? 4.315 -4.674 -10.397 1.00 94.50 88 LEU A CA 1
ATOM 689 C C . LEU A 1 88 ? 4.815 -4.073 -9.078 1.00 94.50 88 LEU A C 1
ATOM 691 O O . LEU A 1 88 ? 4.312 -4.430 -8.012 1.00 94.50 88 LEU A O 1
ATOM 695 N N . GLY A 1 89 ? 5.745 -3.123 -9.153 1.00 93.06 89 GLY A N 1
ATOM 696 C CA . GLY A 1 89 ? 6.287 -2.387 -8.017 1.00 93.06 89 GLY A CA 1
ATOM 697 C C . GLY A 1 89 ? 5.240 -1.554 -7.281 1.00 93.06 89 GLY A C 1
ATOM 698 O O . GLY A 1 89 ? 5.347 -1.406 -6.071 1.00 93.06 89 GLY A O 1
ATOM 699 N N . ALA A 1 90 ? 4.198 -1.076 -7.964 1.00 92.62 90 ALA A N 1
ATOM 700 C CA . ALA A 1 90 ? 3.076 -0.385 -7.332 1.00 92.62 90 ALA A CA 1
ATOM 701 C C . ALA A 1 90 ? 2.025 -1.356 -6.757 1.00 92.62 90 ALA A C 1
ATOM 703 O O . ALA A 1 90 ? 1.528 -1.157 -5.644 1.00 92.62 90 ALA A O 1
ATOM 704 N N . LEU A 1 91 ? 1.672 -2.408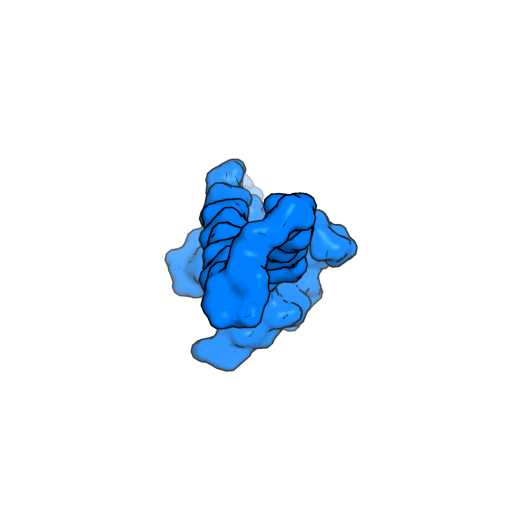 -7.507 1.00 91.06 91 LEU A N 1
ATOM 705 C CA . LEU A 1 91 ? 0.557 -3.304 -7.180 1.00 91.06 91 LEU A CA 1
ATOM 706 C C . LEU A 1 91 ? 0.899 -4.342 -6.109 1.00 91.06 91 LEU A C 1
ATOM 708 O O . LEU A 1 91 ? 0.099 -4.561 -5.196 1.00 91.06 91 LEU A O 1
ATOM 712 N N . LEU A 1 92 ? 2.070 -4.980 -6.189 1.00 90.00 92 LEU A N 1
ATOM 713 C CA . LEU A 1 92 ? 2.466 -6.031 -5.246 1.00 90.00 92 LEU A CA 1
ATOM 714 C C . LEU A 1 92 ? 2.512 -5.528 -3.793 1.00 90.00 92 LEU A C 1
ATOM 716 O O . LEU A 1 92 ? 1.919 -6.175 -2.922 1.00 90.00 92 LEU A O 1
ATOM 720 N N . PRO A 1 93 ? 3.131 -4.370 -3.489 1.00 90.62 93 PRO A N 1
ATOM 721 C CA . PRO A 1 93 ? 3.165 -3.867 -2.126 1.00 90.62 93 PRO A CA 1
ATOM 722 C C . PRO A 1 93 ? 1.904 -3.103 -1.710 1.00 90.62 93 PRO A C 1
ATOM 724 O O . PRO A 1 93 ? 1.785 -2.755 -0.536 1.00 90.62 93 PRO A O 1
ATOM 727 N N . TYR A 1 94 ? 0.930 -2.880 -2.603 1.00 88.69 94 TYR A N 1
ATOM 728 C CA . TYR A 1 94 ? -0.286 -2.113 -2.298 1.00 88.69 94 TYR A CA 1
ATOM 729 C C . TYR A 1 94 ? -1.008 -2.620 -1.042 1.00 88.69 94 TYR A C 1
ATOM 731 O O . TYR A 1 94 ? -1.414 -1.839 -0.176 1.00 88.69 94 TYR A O 1
ATOM 739 N N . ARG A 1 95 ? -1.104 -3.946 -0.888 1.00 89.94 95 ARG A N 1
ATOM 740 C CA . ARG A 1 95 ? -1.715 -4.571 0.293 1.00 89.94 95 ARG A CA 1
ATOM 741 C C . ARG A 1 95 ? -0.946 -4.258 1.581 1.00 89.94 95 ARG A C 1
ATOM 743 O O . ARG A 1 95 ? -1.560 -4.082 2.635 1.00 89.94 95 ARG A O 1
ATOM 750 N N . PHE A 1 96 ? 0.378 -4.157 1.519 1.00 90.75 96 PHE A N 1
ATOM 751 C CA . PHE A 1 96 ? 1.188 -3.760 2.668 1.00 90.75 96 PHE A CA 1
ATOM 752 C C . PHE A 1 96 ? 1.064 -2.259 2.937 1.00 90.75 96 PHE A C 1
ATOM 754 O O . PHE A 1 96 ? 0.852 -1.881 4.086 1.00 90.75 96 PHE A O 1
ATOM 761 N N . HIS A 1 97 ? 1.083 -1.411 1.903 1.00 90.81 97 HIS A N 1
ATOM 762 C CA . HIS A 1 97 ? 0.881 0.036 2.042 1.00 90.81 97 HIS A CA 1
ATOM 763 C C . HIS A 1 97 ? -0.446 0.364 2.715 1.00 90.81 97 HIS A C 1
ATOM 765 O O . HIS A 1 97 ? -0.490 1.157 3.655 1.00 90.81 97 HIS A O 1
ATOM 771 N N . LYS A 1 98 ? -1.531 -0.286 2.283 1.00 90.75 98 LYS A N 1
ATOM 772 C CA . LYS A 1 98 ? -2.856 -0.070 2.861 1.00 90.75 98 LYS A CA 1
ATOM 773 C C . LYS A 1 98 ? -2.929 -0.569 4.307 1.00 90.75 98 LYS A C 1
ATOM 775 O O . LYS A 1 98 ? -3.454 0.141 5.161 1.00 90.75 98 LYS A O 1
ATOM 780 N N . ALA A 1 99 ? -2.343 -1.725 4.624 1.00 91.69 99 ALA A N 1
ATOM 781 C CA . ALA A 1 99 ? -2.314 -2.238 5.996 1.00 91.69 99 ALA A CA 1
ATOM 782 C C . ALA A 1 99 ? -1.473 -1.355 6.933 1.00 91.69 99 ALA A C 1
ATOM 784 O O . ALA A 1 99 ? -1.891 -1.079 8.060 1.00 91.69 99 ALA A O 1
ATOM 785 N N . PHE A 1 100 ? -0.325 -0.874 6.452 1.00 92.19 100 PHE A N 1
ATOM 786 C CA . PHE A 1 100 ? 0.524 0.072 7.168 1.00 92.19 100 PHE A CA 1
ATOM 787 C C . PHE A 1 100 ? -0.206 1.391 7.427 1.00 92.19 100 PHE A C 1
ATOM 789 O O . PHE A 1 100 ? -0.210 1.879 8.554 1.00 92.19 100 PHE A O 1
ATOM 796 N N . TRP A 1 101 ? -0.888 1.929 6.413 1.00 91.75 101 TRP A N 1
ATOM 797 C CA . TRP A 1 101 ? -1.669 3.156 6.535 1.00 91.75 101 TRP A CA 1
ATOM 798 C C . TRP A 1 101 ? -2.775 3.037 7.590 1.00 91.75 101 TRP A C 1
ATOM 800 O O . TRP A 1 101 ? -2.914 3.907 8.444 1.00 91.75 101 TRP A O 1
ATOM 810 N N . ILE A 1 102 ? -3.516 1.926 7.605 1.00 90.75 102 ILE A N 1
ATOM 811 C CA . ILE A 1 102 ? -4.555 1.676 8.618 1.00 90.75 102 ILE A CA 1
ATOM 812 C C . ILE A 1 102 ? -3.950 1.525 10.019 1.00 90.75 102 ILE A C 1
ATOM 814 O O . ILE A 1 102 ? -4.526 2.005 10.997 1.00 90.75 102 ILE A O 1
ATOM 818 N N . TRP A 1 103 ? -2.777 0.895 10.139 1.00 92.62 103 TRP A N 1
ATOM 819 C CA . TRP A 1 103 ? -2.048 0.867 11.406 1.00 92.62 103 TRP A CA 1
ATOM 820 C C . TRP A 1 103 ? -1.641 2.276 11.857 1.00 92.62 103 TRP A C 1
ATOM 822 O O . TRP A 1 103 ? -1.815 2.598 13.030 1.00 92.62 103 TRP A O 1
ATOM 832 N N . LEU A 1 104 ? -1.152 3.119 10.944 1.00 91.06 104 LEU A N 1
ATOM 833 C CA . LEU A 1 104 ? -0.748 4.493 11.241 1.00 91.06 104 LEU A CA 1
ATOM 834 C C . LEU A 1 104 ? -1.942 5.341 11.692 1.00 91.06 104 LEU A C 1
ATOM 836 O O . LEU A 1 104 ? -1.845 6.037 12.701 1.00 91.06 104 LEU A O 1
ATOM 840 N N . LEU A 1 105 ? -3.082 5.237 11.005 1.00 90.38 105 LEU A N 1
ATOM 841 C CA . LEU A 1 105 ? -4.322 5.914 11.398 1.00 90.38 105 LEU A CA 1
ATOM 842 C C . LEU A 1 105 ? -4.820 5.451 12.774 1.00 90.38 105 LEU A C 1
ATOM 844 O O . LEU A 1 105 ? -5.316 6.251 13.560 1.00 90.38 105 LEU A O 1
ATOM 848 N N . TRP A 1 106 ? -4.653 4.170 13.105 1.00 90.50 106 TRP A N 1
ATOM 849 C CA . TRP A 1 106 ? -4.945 3.666 14.447 1.00 90.50 106 TRP A CA 1
ATOM 850 C C . TRP A 1 106 ? -3.970 4.200 15.497 1.00 90.50 106 TRP A C 1
ATOM 852 O O . TRP A 1 106 ? -4.405 4.651 16.553 1.00 90.50 106 TRP A O 1
ATOM 862 N N . ALA A 1 107 ? -2.670 4.203 15.205 1.00 90.25 107 ALA A N 1
ATOM 863 C CA . ALA A 1 107 ? -1.645 4.699 16.120 1.00 90.25 107 ALA A CA 1
ATOM 864 C C . ALA A 1 107 ? -1.773 6.209 16.391 1.00 90.25 107 ALA A C 1
ATOM 866 O O . ALA A 1 107 ? -1.443 6.663 17.481 1.00 90.25 107 ALA A O 1
ATOM 867 N N . THR A 1 108 ? -2.282 6.969 15.421 1.00 89.75 108 THR A N 1
ATOM 868 C CA . THR A 1 108 ? -2.545 8.414 15.530 1.00 89.75 108 THR A CA 1
ATOM 869 C C . THR A 1 108 ? -3.937 8.738 16.088 1.00 89.75 108 THR A C 1
ATOM 871 O O . THR A 1 108 ? -4.278 9.908 16.213 1.00 89.75 108 THR A O 1
ATOM 874 N N . GLY A 1 109 ? -4.744 7.727 16.438 1.00 86.94 109 GLY A N 1
ATOM 875 C CA . GLY A 1 109 ? -6.058 7.906 17.070 1.00 86.94 109 GLY A CA 1
ATOM 876 C C . GLY A 1 109 ? -7.219 8.199 16.113 1.00 86.94 109 GLY A C 1
ATOM 877 O O . GLY A 1 109 ? -8.349 8.360 16.559 1.00 86.94 109 GLY A O 1
ATOM 878 N N . TRP A 1 110 ? -6.989 8.204 14.800 1.00 83.94 110 TRP A N 1
ATOM 879 C CA . TRP A 1 110 ? -8.022 8.455 13.784 1.00 83.94 110 TRP A CA 1
ATOM 880 C C . TRP A 1 110 ? -8.917 7.237 13.505 1.00 83.94 110 TRP A C 1
ATOM 882 O O . TRP A 1 110 ? -9.980 7.367 12.898 1.00 83.94 110 TRP A O 1
ATOM 892 N N . VAL A 1 111 ? -8.506 6.045 13.952 1.00 84.50 111 VAL A N 1
ATOM 893 C CA . VAL A 1 111 ? -9.276 4.794 13.850 1.00 84.50 111 VAL A CA 1
ATOM 894 C C . VAL A 1 111 ? -9.764 4.377 15.237 1.00 84.50 111 VAL A C 1
ATOM 896 O O . VAL A 1 111 ? -9.050 3.744 16.016 1.00 84.50 111 VAL A O 1
ATOM 899 N N . PHE A 1 112 ? -11.015 4.727 15.521 1.00 83.62 112 PHE A N 1
ATOM 900 C CA . PHE A 1 112 ? -11.741 4.407 16.751 1.00 83.62 112 PHE A CA 1
ATOM 901 C C . PHE A 1 112 ? -13.011 3.596 16.449 1.00 83.62 112 PHE A C 1
ATOM 903 O O . PHE A 1 112 ? -13.381 3.397 15.286 1.00 83.62 112 PHE A O 1
ATOM 910 N N . LYS A 1 113 ? -13.643 3.050 17.490 1.00 85.19 113 LYS A N 1
ATOM 911 C CA . LYS A 1 113 ? -14.943 2.373 17.369 1.00 85.19 113 LYS A CA 1
ATOM 912 C C . LYS A 1 113 ? -16.028 3.429 17.195 1.00 85.19 113 LYS A C 1
ATOM 914 O O . LYS A 1 113 ? -15.922 4.486 17.803 1.00 85.19 113 LYS A O 1
ATOM 919 N N . ASP A 1 114 ? -17.028 3.157 16.366 1.00 79.44 114 ASP A N 1
ATOM 920 C CA . ASP A 1 114 ? -18.225 3.998 16.363 1.00 79.44 114 ASP A CA 1
ATOM 921 C C . ASP A 1 114 ? -18.923 3.811 17.716 1.00 79.44 114 ASP A C 1
ATOM 923 O O . ASP A 1 114 ? -19.153 2.677 18.145 1.00 79.44 114 ASP A O 1
ATOM 927 N N . GLU A 1 115 ? -19.177 4.909 18.427 1.00 70.88 115 GLU A N 1
ATOM 928 C CA . GLU A 1 115 ? -20.070 4.877 19.580 1.00 70.88 115 GLU A CA 1
ATOM 929 C C . GLU A 1 115 ? -21.447 4.505 19.037 1.00 70.88 115 GLU A C 1
ATOM 931 O O . GLU A 1 115 ? -21.907 5.094 18.056 1.00 70.88 115 GLU A O 1
ATOM 936 N N . ALA A 1 116 ? -22.058 3.453 19.587 1.00 60.22 116 ALA A N 1
ATOM 937 C CA . ALA A 1 116 ? -23.421 3.100 19.228 1.00 60.22 116 ALA A CA 1
ATOM 938 C C . ALA A 1 116 ? -24.279 4.329 19.537 1.00 60.22 116 ALA A C 1
ATOM 940 O O . ALA A 1 116 ? -24.391 4.703 20.702 1.00 60.22 116 ALA A O 1
ATOM 941 N N . GLY A 1 117 ? -24.778 5.000 18.495 1.00 52.12 117 GLY A N 1
ATOM 942 C CA . GLY A 1 117 ? -25.645 6.160 18.658 1.00 52.12 117 GLY A CA 1
ATOM 943 C C . GLY A 1 117 ? -26.792 5.792 19.592 1.00 52.12 117 GLY A C 1
ATOM 944 O O . GLY A 1 117 ? -27.460 4.782 19.359 1.00 52.12 117 GLY A O 1
ATOM 945 N N . GLY A 1 118 ? -26.928 6.562 20.673 1.00 38.44 118 GLY A N 1
ATOM 946 C CA . GLY A 1 118 ? -28.104 6.541 21.540 1.00 38.44 118 GLY A CA 1
ATOM 947 C C . GLY A 1 118 ? -29.340 7.038 20.810 1.00 38.44 118 GLY A C 1
ATOM 948 O O . GLY A 1 118 ? -29.182 7.876 19.891 1.00 38.44 118 GLY A O 1
#

Nearest PDB structures (foldseek):
  6ynz-assembly1_p  TM=6.017E-01  e=6.983E+00  Tetrahymena thermophila

Solvent-accessible surface area (backbone atoms only — not comparable to full-atom values): 6541 Å² total; per-residue (Å²): 110,73,65,58,55,51,20,18,76,66,30,25,32,73,89,76,67,49,68,52,44,50,59,76,89,82,43,68,44,56,52,39,94,84,76,49,37,31,67,64,89,51,92,67,70,58,52,61,33,48,51,52,18,52,52,41,6,50,49,43,22,51,52,47,50,52,52,37,49,75,73,76,43,84,57,92,69,46,66,57,56,34,51,51,41,20,51,49,37,18,56,69,48,32,64,41,39,43,27,41,50,49,40,50,36,38,76,71,62,76,41,49,57,74,76,82,80,127

Foldseek 3Di:
DVLLVLCLVVQADSPPSDDHLDDPDPHGDQADPPPQKGQDDDPCLVVQLQVQLQVQLVVQLVVQQVVCCVPPRDDPPVVVVSNVSSNCRSPVCSSSSSSSSSNVCVVVPVTDHPDPDD

Mean predicted aligned error: 5.58 Å

pLDDT: mean 88.94, std 8.53, range [38.44, 97.0]

Radius of gyration: 18.03 Å; Cα contacts (8 Å, |Δi|>4): 142; chains: 1; bounding box: 53×22×50 Å